Protein AF-A0A933UJY7-F1 (afdb_monomer_lite)

pLDDT: mean 81.78, std 11.1, range [39.69, 96.69]

Radius of gyration: 14.82 Å; chains: 1; bounding box: 37×30×35 Å

Secondary structure (DSSP, 8-state):
--EEE-----HHHHHHHHHHHHHH-S-TTSEEEEEEE--SSSS-EEEEEEHHHHHHHHHHHHHHHT--TT------S-TT-SS--

Foldseek 3Di:
DKDKAQDDQDPVNVVVLVVVCVVVDQDQPHFDDWAWDCDPPNGIIIITDGNVRVVVVPVVVCVVVVDDPPDDDDQDDDPNDPHDD

Structure (mmCIF, N/CA/C/O backbone):
data_AF-A0A933UJY7-F1
#
_entry.id   AF-A0A933UJY7-F1
#
loop_
_atom_site.group_PDB
_atom_site.id
_atom_site.type_symbol
_atom_site.label_atom_id
_atom_site.label_alt_id
_atom_site.label_comp_id
_atom_site.label_asym_id
_atom_site.label_entity_id
_atom_site.label_seq_id
_atom_site.pdbx_PDB_ins_code
_atom_site.Cartn_x
_atom_site.Cartn_y
_atom_site.Cartn_z
_atom_site.occupancy
_atom_site.B_iso_or_equiv
_atom_site.auth_seq_id
_atom_site.auth_comp_id
_atom_site.auth_asym_id
_atom_site.auth_atom_id
_atom_site.pdbx_PDB_model_num
ATOM 1 N N . MET A 1 1 ? 6.588 -9.676 4.305 1.00 70.12 1 MET A N 1
ATOM 2 C CA . MET A 1 1 ? 7.246 -8.386 4.626 1.00 70.12 1 MET A CA 1
ATOM 3 C C . MET A 1 1 ? 7.432 -7.588 3.340 1.00 70.12 1 MET A C 1
ATOM 5 O O . MET A 1 1 ? 7.576 -8.233 2.309 1.00 70.12 1 MET A O 1
ATOM 9 N N . PRO A 1 2 ? 7.395 -6.241 3.373 1.00 76.31 2 PRO 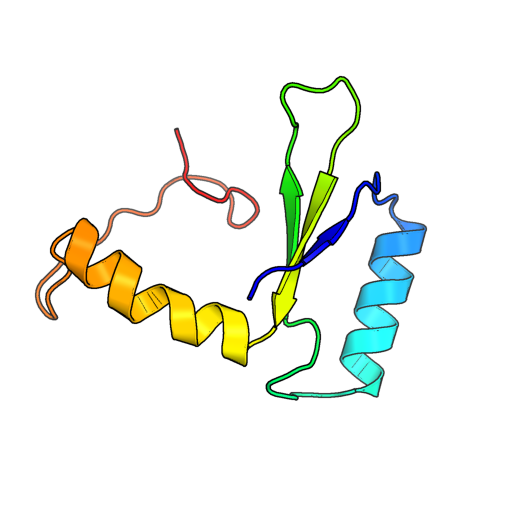A N 1
ATOM 10 C CA . PRO A 1 2 ? 7.763 -5.429 2.211 1.00 76.31 2 PRO A CA 1
ATOM 11 C C . PRO A 1 2 ? 9.239 -5.633 1.865 1.00 76.31 2 PRO A C 1
ATOM 13 O O . PRO A 1 2 ? 10.056 -5.804 2.771 1.00 76.31 2 PRO A O 1
ATOM 16 N N . VAL A 1 3 ? 9.578 -5.554 0.581 1.00 79.00 3 VAL A N 1
ATOM 17 C CA . VAL A 1 3 ? 10.971 -5.493 0.123 1.00 79.00 3 VAL A CA 1
ATOM 18 C C . VAL A 1 3 ? 11.260 -4.065 -0.322 1.00 79.00 3 VAL A C 1
ATOM 20 O O . VAL A 1 3 ? 10.515 -3.502 -1.121 1.00 79.00 3 VAL A O 1
ATOM 23 N N . VAL A 1 4 ? 12.328 -3.470 0.210 1.00 75.06 4 VAL A N 1
ATOM 24 C CA . VAL A 1 4 ? 12.814 -2.156 -0.228 1.00 75.06 4 VAL A CA 1
ATOM 25 C C . VAL A 1 4 ? 13.939 -2.379 -1.222 1.00 75.06 4 VAL A C 1
ATOM 27 O O . VAL A 1 4 ? 14.950 -2.998 -0.893 1.00 75.06 4 VAL A O 1
ATOM 30 N N . VAL A 1 5 ? 13.759 -1.863 -2.428 1.00 76.06 5 VAL A N 1
ATOM 31 C CA . VAL A 1 5 ? 14.746 -1.900 -3.498 1.00 76.06 5 VAL A CA 1
ATOM 32 C C . VAL A 1 5 ? 15.326 -0.497 -3.646 1.00 76.06 5 VAL A C 1
ATOM 34 O O . VAL A 1 5 ? 14.593 0.486 -3.764 1.00 76.06 5 VAL A O 1
ATOM 37 N N . ASP A 1 6 ? 16.655 -0.393 -3.618 1.00 69.06 6 ASP A N 1
ATOM 38 C CA . ASP A 1 6 ? 17.380 0.847 -3.927 1.00 69.06 6 ASP A CA 1
ATOM 39 C C . ASP A 1 6 ? 17.410 1.042 -5.450 1.00 69.06 6 ASP A C 1
ATOM 41 O O . ASP A 1 6 ? 18.438 0.869 -6.102 1.00 69.06 6 ASP A O 1
ATOM 45 N N . ALA A 1 7 ? 16.227 1.274 -6.015 1.00 67.56 7 ALA A N 1
ATOM 46 C CA . ALA A 1 7 ? 16.007 1.472 -7.434 1.00 67.56 7 ALA A CA 1
ATOM 47 C C . ALA A 1 7 ? 15.215 2.758 -7.649 1.00 67.56 7 ALA A C 1
ATOM 49 O O . ALA A 1 7 ? 14.126 2.932 -7.091 1.00 67.56 7 ALA A O 1
ATOM 50 N N . ASP A 1 8 ? 15.769 3.610 -8.505 1.00 74.12 8 ASP A N 1
ATOM 51 C CA . ASP A 1 8 ? 14.970 4.554 -9.263 1.00 74.12 8 ASP A CA 1
ATOM 52 C C . ASP A 1 8 ? 14.283 3.754 -10.376 1.00 74.12 8 ASP A C 1
ATOM 54 O O . ASP A 1 8 ? 14.947 3.019 -11.110 1.00 74.12 8 ASP A O 1
ATOM 58 N N . LEU A 1 9 ? 12.954 3.798 -10.421 1.00 77.44 9 LEU A N 1
ATOM 59 C CA . LEU A 1 9 ? 12.172 3.078 -11.419 1.00 77.44 9 LEU A CA 1
ATOM 60 C C . LEU A 1 9 ? 11.851 4.077 -12.518 1.00 77.44 9 LEU A C 1
ATOM 62 O O . LEU A 1 9 ? 11.084 5.010 -12.293 1.00 77.44 9 LEU A O 1
ATOM 66 N N . ASP A 1 10 ? 12.464 3.879 -13.677 1.00 82.81 10 ASP A N 1
ATOM 67 C CA . ASP A 1 10 ? 12.065 4.561 -14.898 1.00 82.81 10 ASP A CA 1
ATOM 68 C C . ASP A 1 10 ? 10.839 3.878 -15.529 1.00 82.81 10 ASP A C 1
ATOM 70 O O . ASP A 1 10 ? 10.405 2.802 -15.102 1.00 82.81 10 ASP A O 1
ATOM 74 N N . ASP A 1 11 ? 10.275 4.507 -16.560 1.00 83.44 11 ASP A N 1
ATOM 75 C CA . ASP A 1 11 ? 9.077 4.009 -17.245 1.00 83.44 11 ASP A CA 1
ATOM 76 C C . ASP A 1 11 ? 9.276 2.584 -17.795 1.00 83.44 11 ASP A C 1
ATOM 78 O O . ASP A 1 11 ? 8.388 1.740 -17.693 1.00 83.44 11 ASP A O 1
ATOM 82 N N . ALA A 1 12 ? 10.473 2.271 -18.301 1.00 86.94 12 ALA A N 1
ATOM 83 C CA . ALA A 1 12 ? 10.784 0.949 -18.839 1.00 86.94 12 ALA A CA 1
ATOM 84 C C . ALA A 1 12 ? 10.799 -0.136 -17.747 1.00 86.94 12 ALA A C 1
ATOM 86 O O . ALA A 1 12 ? 10.318 -1.254 -17.964 1.00 86.94 12 ALA A O 1
ATOM 87 N N . ALA A 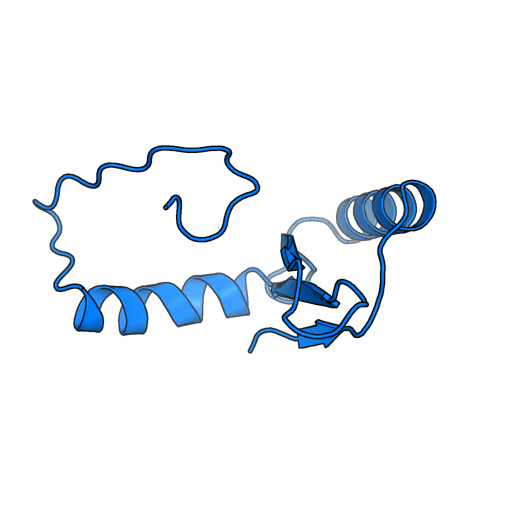1 13 ? 11.332 0.177 -16.564 1.00 82.69 13 ALA A N 1
ATOM 88 C CA . ALA A 1 13 ? 11.299 -0.716 -15.413 1.00 82.69 13 ALA A CA 1
ATOM 89 C C . ALA A 1 13 ? 9.866 -0.929 -14.903 1.00 82.69 13 ALA A C 1
ATOM 91 O O . ALA A 1 13 ? 9.516 -2.050 -14.519 1.00 82.69 13 ALA A O 1
ATOM 92 N N . VAL A 1 14 ? 9.032 0.116 -14.930 1.00 82.25 14 VAL A N 1
ATOM 93 C CA . VAL A 1 14 ? 7.604 0.018 -14.592 1.00 82.25 14 VAL A CA 1
ATOM 94 C C . VAL A 1 14 ? 6.882 -0.908 -15.573 1.00 82.25 14 VAL A C 1
ATOM 96 O O . VAL A 1 14 ? 6.237 -1.860 -15.130 1.00 82.25 14 VAL A O 1
ATOM 99 N N . ASP A 1 15 ? 7.056 -0.714 -16.880 1.00 86.75 15 ASP A N 1
ATOM 100 C CA . ASP A 1 15 ? 6.443 -1.556 -17.916 1.00 86.75 15 ASP A CA 1
ATOM 101 C C . ASP A 1 15 ? 6.848 -3.031 -17.776 1.00 86.75 15 ASP A C 1
ATOM 103 O O . ASP A 1 15 ? 6.017 -3.940 -17.871 1.00 86.75 15 ASP A O 1
ATOM 107 N N . ALA A 1 16 ? 8.127 -3.293 -17.490 1.00 85.44 16 ALA A N 1
ATOM 108 C CA . ALA A 1 16 ? 8.623 -4.648 -17.267 1.00 85.44 16 ALA A CA 1
ATOM 109 C C . ALA A 1 16 ? 7.976 -5.312 -16.041 1.00 85.44 16 ALA A C 1
ATOM 111 O O . ALA A 1 16 ? 7.693 -6.517 -16.064 1.00 85.44 16 ALA A O 1
ATOM 112 N N . LEU A 1 17 ? 7.733 -4.538 -14.981 1.00 80.88 17 LEU A N 1
ATOM 113 C CA . LEU A 1 17 ? 7.107 -5.016 -13.754 1.00 80.88 17 LEU A CA 1
ATOM 114 C C . LEU A 1 17 ? 5.613 -5.300 -13.953 1.00 80.88 17 LEU A C 1
ATOM 116 O O . LEU A 1 17 ? 5.140 -6.345 -13.505 1.00 80.88 17 LEU A O 1
ATOM 120 N N . VAL A 1 18 ? 4.904 -4.440 -14.690 1.00 83.75 18 VAL A N 1
ATOM 121 C CA . VAL A 1 18 ? 3.506 -4.669 -15.099 1.00 83.75 18 VAL A CA 1
ATOM 122 C C . VAL A 1 18 ? 3.403 -5.946 -15.931 1.00 83.75 18 VAL A C 1
ATOM 124 O O . VAL A 1 18 ? 2.654 -6.854 -15.580 1.00 83.75 18 VAL A O 1
ATOM 127 N N . ALA A 1 19 ? 4.244 -6.096 -16.957 1.00 87.69 19 ALA A N 1
ATOM 128 C CA . ALA A 1 19 ? 4.248 -7.296 -17.789 1.00 87.69 19 ALA A CA 1
ATOM 129 C C . ALA A 1 19 ? 4.593 -8.572 -16.996 1.00 87.69 19 ALA A C 1
ATOM 131 O O . ALA A 1 19 ? 4.136 -9.665 -17.336 1.00 87.69 19 ALA A O 1
ATOM 132 N N . ALA A 1 20 ? 5.430 -8.472 -15.958 1.00 83.00 20 ALA A N 1
ATOM 133 C CA . ALA A 1 20 ? 5.726 -9.595 -15.072 1.00 83.00 20 ALA A CA 1
ATOM 134 C C . ALA A 1 20 ? 4.530 -9.964 -14.182 1.00 83.00 20 ALA A C 1
ATOM 136 O O . ALA A 1 20 ? 4.254 -11.155 -14.033 1.00 83.00 20 ALA A O 1
ATOM 137 N N . ALA A 1 21 ? 3.821 -8.972 -13.638 1.00 81.94 21 ALA A N 1
ATOM 138 C CA . ALA A 1 21 ? 2.607 -9.182 -12.855 1.00 81.94 21 ALA A CA 1
ATOM 139 C C . ALA A 1 21 ? 1.498 -9.830 -13.703 1.00 81.94 21 ALA A C 1
ATOM 141 O O . ALA A 1 21 ? 0.927 -10.836 -13.285 1.00 81.94 21 ALA A O 1
ATOM 142 N N . ASP A 1 22 ? 1.280 -9.346 -14.930 1.00 86.88 22 ASP A N 1
ATOM 143 C CA . ASP A 1 22 ? 0.288 -9.904 -15.859 1.00 86.88 22 ASP A CA 1
ATOM 144 C C . ASP A 1 22 ? 0.559 -11.377 -16.189 1.00 86.88 22 ASP A C 1
ATOM 146 O O . ASP A 1 22 ? -0.361 -12.193 -16.238 1.00 86.88 22 ASP A O 1
ATOM 150 N N . ARG A 1 23 ? 1.834 -11.750 -16.379 1.00 88.19 23 ARG A N 1
ATOM 151 C CA . ARG A 1 23 ? 2.225 -13.150 -16.620 1.00 88.19 23 ARG A CA 1
ATOM 152 C C . ARG A 1 23 ? 2.012 -14.047 -15.406 1.00 88.19 23 ARG A C 1
ATOM 154 O O . ARG A 1 23 ? 1.728 -15.230 -15.582 1.00 88.19 23 ARG A O 1
ATOM 161 N N . LEU A 1 24 ? 2.224 -13.519 -14.203 1.00 85.19 24 LEU A N 1
ATOM 162 C CA . LEU A 1 24 ? 2.068 -14.278 -12.964 1.00 85.19 24 LEU A CA 1
ATOM 163 C C . LEU A 1 24 ? 0.585 -14.488 -12.623 1.00 85.19 24 LEU A C 1
ATOM 165 O O . LEU A 1 24 ? 0.226 -15.520 -12.058 1.00 85.19 24 LEU A O 1
ATOM 169 N N . GLY A 1 25 ? -0.264 -13.520 -12.984 1.00 84.88 25 GLY A N 1
ATOM 170 C CA . GLY A 1 25 ? -1.652 -13.459 -12.546 1.00 84.88 25 GLY A CA 1
ATOM 171 C C . GLY A 1 25 ? -1.771 -13.201 -11.036 1.00 84.88 25 GLY A C 1
ATOM 172 O O . GLY A 1 25 ? -0.768 -12.968 -10.354 1.00 84.88 25 GLY A O 1
ATOM 173 N N . PRO A 1 26 ? -2.995 -13.232 -10.481 1.00 85.31 26 PRO A N 1
ATOM 174 C CA . PRO A 1 26 ? -3.213 -13.080 -9.046 1.00 85.31 26 PRO A CA 1
ATOM 175 C C . PRO A 1 26 ? -2.446 -14.149 -8.260 1.00 85.31 26 PRO A C 1
ATOM 177 O O . PRO A 1 26 ? -2.684 -15.347 -8.425 1.00 85.31 26 PRO A O 1
ATOM 180 N N . HIS A 1 27 ?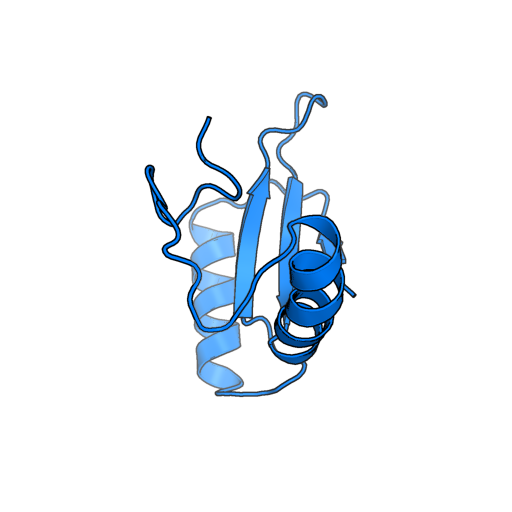 -1.513 -13.718 -7.413 1.00 85.38 27 HIS A N 1
ATOM 181 C CA . HIS A 1 27 ? -0.685 -14.614 -6.619 1.00 85.38 27 HIS A CA 1
ATOM 182 C C . HIS A 1 27 ? -0.354 -13.967 -5.264 1.00 85.38 27 HIS A C 1
ATOM 184 O O . HIS A 1 27 ? 0.203 -12.865 -5.254 1.00 85.38 27 HIS A O 1
ATOM 190 N N . PRO A 1 28 ? -0.564 -14.656 -4.123 1.00 88.00 28 PRO A N 1
ATOM 191 C CA .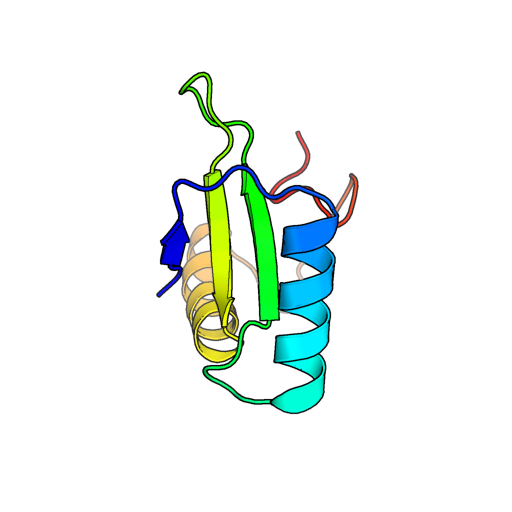 PRO A 1 28 ? -0.348 -14.080 -2.790 1.00 88.00 28 PRO A CA 1
ATOM 192 C C . PRO A 1 28 ? 1.071 -13.539 -2.553 1.00 88.00 28 PRO A C 1
ATOM 194 O O . PRO A 1 28 ? 1.288 -12.587 -1.801 1.00 88.00 28 PRO A O 1
ATOM 197 N N . ASP A 1 29 ? 2.054 -14.163 -3.202 1.00 87.31 29 ASP A N 1
ATOM 198 C CA . ASP A 1 29 ? 3.472 -13.786 -3.139 1.00 87.31 29 ASP A CA 1
ATOM 199 C C . ASP A 1 29 ? 3.959 -13.036 -4.392 1.00 87.31 29 ASP A C 1
ATOM 201 O O . ASP A 1 29 ? 5.145 -12.739 -4.517 1.00 87.31 29 ASP A O 1
ATOM 205 N N . GLY A 1 30 ? 3.050 -12.730 -5.321 1.00 84.31 30 GLY A N 1
ATOM 206 C CA . GLY A 1 30 ? 3.325 -11.900 -6.489 1.00 84.31 30 GLY A CA 1
ATOM 207 C C . GLY A 1 30 ? 3.381 -10.412 -6.135 1.00 84.31 30 GLY A C 1
ATOM 208 O O . GLY A 1 30 ? 2.803 -10.005 -5.125 1.00 84.31 30 GLY A O 1
ATOM 209 N N . PRO A 1 31 ? 4.076 -9.580 -6.932 1.00 83.06 31 PRO A N 1
ATOM 210 C CA . PRO A 1 31 ? 4.061 -8.134 -6.744 1.00 83.06 31 PRO A CA 1
ATOM 211 C C . PRO A 1 31 ? 2.638 -7.591 -6.948 1.00 83.06 31 PRO A C 1
ATOM 213 O O . PRO A 1 31 ? 2.025 -7.814 -7.985 1.00 83.06 31 PRO A O 1
ATOM 216 N N . LEU A 1 32 ? 2.132 -6.874 -5.946 1.00 84.31 32 LEU A N 1
ATOM 217 C CA . LEU A 1 32 ? 0.812 -6.239 -5.928 1.00 84.31 32 LEU A CA 1
ATOM 218 C C . LEU A 1 32 ? 0.921 -4.715 -6.041 1.00 84.31 32 LEU A C 1
ATOM 220 O O . LEU A 1 32 ? 0.154 -4.082 -6.756 1.00 84.31 32 LEU A O 1
ATOM 224 N N . LEU A 1 33 ? 1.854 -4.118 -5.298 1.00 82.69 33 LEU A N 1
ATOM 225 C CA . LEU A 1 33 ? 2.003 -2.669 -5.210 1.00 82.69 33 LEU A CA 1
ATOM 226 C C . LEU A 1 33 ? 3.484 -2.300 -5.201 1.00 82.69 33 LEU A C 1
ATOM 228 O O . LEU A 1 33 ? 4.262 -2.851 -4.417 1.00 82.69 33 LEU A O 1
ATOM 232 N N . VAL A 1 34 ? 3.852 -1.335 -6.041 1.00 85.81 34 VAL A N 1
ATOM 233 C CA . VAL A 1 34 ? 5.177 -0.716 -6.049 1.00 85.81 34 VAL A CA 1
ATOM 234 C C . VAL A 1 34 ? 5.026 0.775 -5.810 1.00 85.81 34 VAL A C 1
ATOM 236 O O . VAL A 1 34 ? 4.319 1.459 -6.542 1.00 85.81 34 VAL A O 1
ATOM 239 N N . VAL A 1 35 ? 5.684 1.271 -4.766 1.00 82.88 35 VAL A N 1
ATOM 240 C CA . VAL A 1 35 ? 5.655 2.689 -4.398 1.00 82.88 35 VAL A CA 1
ATOM 241 C C . VAL A 1 35 ? 7.060 3.254 -4.481 1.00 82.88 35 VAL A C 1
ATOM 243 O O . VAL A 1 35 ? 7.956 2.778 -3.782 1.00 82.88 35 VAL A O 1
ATOM 246 N N . GLN A 1 36 ? 7.242 4.308 -5.273 1.00 81.50 36 GLN A N 1
ATOM 247 C CA . GLN A 1 36 ? 8.446 5.123 -5.192 1.00 81.50 36 GLN A CA 1
ATOM 248 C C . GLN A 1 36 ? 8.358 6.075 -4.005 1.00 81.50 36 GLN A C 1
ATOM 250 O O . GLN A 1 36 ? 7.409 6.838 -3.838 1.00 81.50 36 GLN A O 1
ATOM 255 N N . THR A 1 37 ? 9.380 6.028 -3.167 1.00 78.44 37 THR A N 1
ATOM 256 C CA . THR A 1 37 ? 9.545 6.933 -2.037 1.00 78.44 37 THR A CA 1
ATOM 257 C C . THR A 1 37 ? 10.612 7.952 -2.397 1.00 78.44 37 THR A C 1
ATOM 259 O O . THR A 1 37 ? 11.672 7.584 -2.903 1.00 78.44 37 THR A O 1
ATOM 262 N N . SER A 1 38 ? 10.346 9.234 -2.127 1.00 69.81 38 SER A N 1
ATOM 263 C CA . SER A 1 38 ? 11.296 10.310 -2.436 1.00 69.81 38 SER A CA 1
ATOM 264 C C . SER A 1 38 ? 12.629 10.143 -1.700 1.00 69.81 38 SER A C 1
ATOM 266 O O . SER A 1 38 ? 13.642 10.631 -2.182 1.00 69.81 38 SER A O 1
ATOM 268 N N . GLY A 1 39 ? 12.626 9.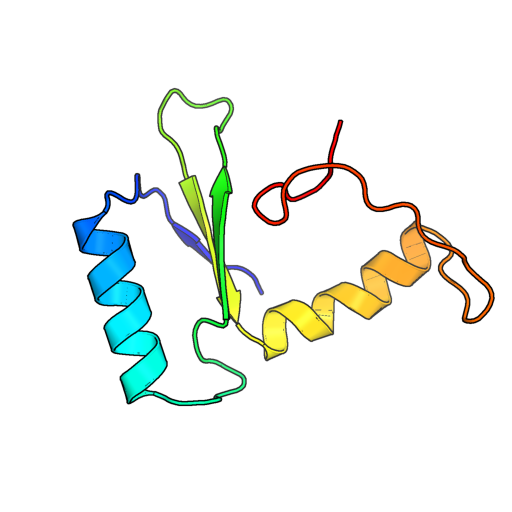441 -0.556 1.00 61.59 39 GLY A N 1
ATOM 269 C CA . GLY A 1 39 ? 13.794 9.243 0.299 1.00 61.59 39 GLY A CA 1
ATOM 270 C C . GLY A 1 39 ? 14.329 10.557 0.884 1.00 61.59 39 GLY A C 1
ATOM 271 O O . GLY A 1 39 ? 14.170 11.635 0.325 1.00 61.59 39 GLY A O 1
ATOM 272 N N . SER A 1 40 ? 14.973 10.503 2.047 1.00 59.78 40 SER A N 1
ATOM 273 C CA . SER A 1 40 ? 15.869 11.587 2.488 1.00 59.78 40 SER A CA 1
ATOM 274 C C . SER A 1 40 ? 17.263 11.462 1.858 1.00 59.78 40 SER A C 1
ATOM 276 O O . SER A 1 40 ? 18.061 12.394 1.905 1.00 59.78 40 SER A O 1
ATOM 278 N N . SER A 1 41 ? 17.563 10.306 1.258 1.00 60.47 41 SER A N 1
ATOM 279 C CA . SER A 1 41 ? 18.705 10.095 0.377 1.00 60.47 41 SER A CA 1
ATOM 280 C C . SER A 1 41 ? 18.370 10.641 -1.006 1.00 60.47 41 SER A C 1
ATOM 282 O O . SER A 1 41 ? 17.289 10.360 -1.500 1.00 60.47 41 SER A O 1
ATOM 284 N N . ALA A 1 42 ? 19.295 11.340 -1.666 1.00 65.50 42 ALA A N 1
ATOM 285 C CA . ALA A 1 42 ? 19.138 11.918 -3.011 1.00 65.50 42 ALA A CA 1
ATOM 286 C C . ALA A 1 42 ? 18.851 10.910 -4.158 1.00 65.50 42 ALA A C 1
ATOM 288 O O . ALA A 1 42 ? 19.022 11.239 -5.327 1.00 65.50 42 ALA A O 1
ATOM 289 N N . ARG A 1 43 ? 18.462 9.673 -3.832 1.00 70.69 43 ARG A N 1
ATOM 290 C CA . ARG A 1 43 ? 18.022 8.624 -4.747 1.00 70.69 43 ARG A CA 1
ATOM 291 C C . ARG A 1 43 ? 16.683 8.061 -4.259 1.00 70.69 43 ARG A C 1
ATOM 293 O O . ARG A 1 43 ? 16.632 7.609 -3.104 1.00 70.69 43 ARG A O 1
ATOM 300 N N . PRO A 1 44 ? 15.637 8.081 -5.103 1.00 74.75 44 PRO A N 1
ATOM 301 C CA . PRO A 1 44 ? 14.373 7.422 -4.817 1.00 74.75 44 PRO A CA 1
ATOM 302 C C . PRO A 1 44 ? 14.566 5.927 -4.563 1.00 74.75 44 PRO A C 1
ATOM 304 O O . PRO A 1 44 ? 15.450 5.292 -5.136 1.00 74.75 44 PRO A O 1
ATOM 307 N N . ARG A 1 45 ? 13.729 5.362 -3.690 1.00 80.31 45 ARG A N 1
ATOM 308 C CA . ARG A 1 45 ? 13.691 3.917 -3.419 1.00 80.31 45 ARG A CA 1
ATOM 309 C C . ARG A 1 45 ? 12.311 3.379 -3.733 1.00 80.31 45 ARG A C 1
ATOM 311 O O . ARG A 1 45 ? 11.319 4.020 -3.379 1.00 80.31 45 ARG A O 1
ATOM 318 N N . ALA A 1 46 ? 12.250 2.182 -4.295 1.00 83.50 46 ALA A N 1
ATOM 319 C CA . ALA A 1 46 ? 11.004 1.476 -4.535 1.00 83.50 46 ALA A CA 1
ATOM 320 C C . ALA A 1 46 ? 10.686 0.520 -3.380 1.00 83.50 46 ALA A C 1
ATOM 322 O O . ALA A 1 46 ? 11.528 -0.264 -2.944 1.00 83.50 46 ALA A O 1
ATOM 323 N N . VAL A 1 47 ? 9.450 0.554 -2.892 1.00 85.81 47 VAL A N 1
ATOM 324 C CA . VAL A 1 47 ? 8.918 -0.441 -1.959 1.00 85.81 47 VAL A CA 1
ATOM 325 C C . VAL A 1 47 ? 8.003 -1.371 -2.735 1.00 85.81 47 VAL A C 1
ATOM 327 O O . VAL A 1 47 ? 6.981 -0.926 -3.251 1.00 85.81 47 VAL A O 1
ATOM 330 N N . VAL A 1 48 ? 8.352 -2.655 -2.787 1.00 86.75 48 VAL A N 1
ATOM 331 C CA . VAL A 1 48 ? 7.546 -3.702 -3.420 1.00 86.75 48 VAL A CA 1
ATOM 332 C C . VAL A 1 48 ? 6.772 -4.462 -2.347 1.00 86.75 48 VAL A C 1
ATOM 334 O O . VAL A 1 48 ? 7.328 -4.921 -1.340 1.00 86.75 48 VAL A O 1
ATOM 337 N N . ARG A 1 49 ? 5.466 -4.593 -2.561 1.00 88.62 49 ARG A N 1
ATOM 338 C CA . ARG A 1 49 ? 4.524 -5.305 -1.698 1.00 88.62 49 ARG A CA 1
ATOM 339 C C . ARG A 1 49 ? 3.890 -6.440 -2.475 1.00 88.62 49 ARG A C 1
ATOM 341 O O . ARG A 1 49 ? 3.444 -6.231 -3.596 1.00 88.62 49 ARG A O 1
ATOM 348 N N . THR A 1 50 ? 3.798 -7.601 -1.844 1.00 89.50 50 THR A N 1
ATOM 349 C CA . THR A 1 50 ? 2.904 -8.679 -2.277 1.00 89.50 50 THR A CA 1
ATOM 350 C C . THR A 1 50 ? 1.539 -8.545 -1.613 1.00 89.50 50 THR A C 1
ATOM 352 O O . THR A 1 50 ? 1.436 -7.861 -0.587 1.00 89.50 50 THR A O 1
ATOM 355 N N . GLU A 1 51 ? 0.527 -9.237 -2.133 1.00 88.94 51 GLU A N 1
ATOM 356 C CA . GLU A 1 51 ? -0.807 -9.338 -1.519 1.00 88.94 51 GLU A CA 1
ATOM 357 C C . GLU A 1 51 ? -0.723 -9.833 -0.071 1.00 88.94 51 GLU A C 1
ATOM 359 O O . GLU A 1 51 ? -1.123 -9.124 0.851 1.00 88.94 51 GLU A O 1
ATOM 364 N N . ARG A 1 52 ? -0.030 -10.954 0.170 1.00 91.38 52 ARG A N 1
ATOM 365 C CA . ARG A 1 52 ? 0.190 -11.485 1.525 1.00 91.38 52 ARG A CA 1
ATOM 366 C C . ARG A 1 52 ? 0.849 -10.457 2.444 1.00 91.38 52 ARG A C 1
ATOM 368 O O . ARG A 1 52 ? 0.520 -10.358 3.624 1.00 91.38 52 ARG A O 1
ATOM 375 N N . SER A 1 53 ? 1.829 -9.708 1.933 1.00 91.00 53 SER A N 1
ATOM 376 C CA . SER A 1 53 ? 2.523 -8.693 2.730 1.00 91.00 53 SER A CA 1
ATOM 377 C C . SER A 1 53 ? 1.636 -7.490 3.047 1.00 91.00 53 SER A C 1
ATOM 379 O O . SER A 1 53 ? 1.801 -6.892 4.114 1.00 91.00 53 SER A O 1
ATOM 381 N N . TRP A 1 54 ? 0.738 -7.141 2.122 1.00 90.31 54 TRP A N 1
ATOM 382 C CA . TRP A 1 54 ? -0.226 -6.062 2.249 1.00 90.31 54 TRP A CA 1
ATOM 383 C C . TRP A 1 54 ? -1.253 -6.395 3.321 1.00 90.31 54 TRP A C 1
ATOM 385 O O . TRP A 1 54 ? -1.314 -5.687 4.329 1.00 90.31 54 TRP A O 1
ATOM 395 N N . ASP A 1 55 ? -1.925 -7.533 3.186 1.00 91.38 55 ASP A N 1
ATOM 396 C CA . ASP A 1 55 ? -2.950 -7.988 4.124 1.00 91.38 55 ASP A CA 1
ATOM 397 C C . ASP A 1 55 ? -2.405 -8.134 5.542 1.00 91.38 55 ASP A C 1
ATOM 399 O O . ASP A 1 55 ? -2.992 -7.633 6.502 1.00 91.38 55 ASP A O 1
ATOM 403 N N . ALA A 1 56 ? -1.210 -8.716 5.680 1.00 92.25 56 ALA A N 1
ATOM 404 C CA . ALA A 1 56 ? -0.556 -8.876 6.976 1.00 92.25 56 ALA A CA 1
ATOM 405 C C . ALA A 1 56 ? -0.258 -7.544 7.694 1.00 92.25 56 ALA A C 1
ATOM 407 O O . ALA A 1 56 ? -0.012 -7.547 8.898 1.00 92.25 56 ALA A O 1
ATOM 408 N N . SER A 1 57 ? -0.245 -6.407 6.988 1.00 90.56 57 SER A N 1
ATOM 409 C CA . SER A 1 57 ? -0.026 -5.093 7.613 1.00 90.56 57 SER A CA 1
ATOM 410 C C . SER A 1 57 ? -1.296 -4.397 8.086 1.00 90.56 57 SER A C 1
ATOM 412 O O . SER A 1 57 ? -1.199 -3.507 8.931 1.00 90.56 57 SER A O 1
ATOM 414 N N . LEU A 1 58 ? -2.466 -4.796 7.579 1.00 89.81 58 LEU A N 1
ATOM 415 C CA . LEU A 1 58 ? -3.722 -4.097 7.849 1.00 89.81 58 LEU A CA 1
ATOM 416 C C . LEU A 1 58 ? -4.164 -4.263 9.305 1.00 89.81 58 LEU A C 1
ATOM 418 O O . LEU A 1 58 ? -4.552 -3.287 9.939 1.00 89.81 58 LEU A O 1
ATOM 422 N N . GLU A 1 59 ? -4.057 -5.472 9.863 1.00 91.81 59 GLU A N 1
ATOM 423 C CA . GLU A 1 59 ? -4.464 -5.743 11.248 1.00 91.81 59 GLU A CA 1
ATOM 424 C C . GLU A 1 59 ? -3.586 -5.008 12.285 1.00 91.81 59 GLU A C 1
ATOM 426 O O . GLU A 1 59 ? -4.143 -4.296 13.130 1.00 91.81 59 GLU A O 1
ATOM 431 N N . PRO A 1 60 ? -2.241 -5.052 12.209 1.00 93.25 60 PRO A N 1
ATOM 432 C CA . PRO A 1 60 ? -1.397 -4.259 13.098 1.00 93.25 60 PRO A CA 1
ATOM 433 C C . PRO A 1 60 ? -1.624 -2.754 12.944 1.00 93.25 60 PRO A C 1
ATOM 435 O O . PRO A 1 60 ? -1.706 -2.047 13.948 1.00 93.25 60 PRO A O 1
ATOM 438 N N . PHE A 1 61 ? -1.764 -2.262 11.708 1.00 91.00 61 PHE A N 1
ATOM 439 C CA . PHE A 1 61 ? -2.068 -0.855 11.449 1.00 91.00 61 PHE A CA 1
ATOM 440 C C . PHE A 1 61 ? -3.387 -0.449 12.109 1.00 91.00 61 PHE A C 1
ATOM 442 O O . PHE A 1 61 ? -3.418 0.522 12.863 1.00 91.00 61 PHE A O 1
ATOM 449 N N . GLY A 1 62 ? -4.447 -1.235 11.904 1.00 93.06 62 GLY A N 1
ATOM 450 C CA . GLY A 1 62 ? -5.766 -0.971 12.468 1.00 93.06 62 GLY A CA 1
ATOM 451 C C . GLY A 1 62 ? -5.765 -0.882 13.989 1.00 93.06 62 GLY A C 1
ATOM 452 O O . GLY A 1 62 ? -6.410 0.006 14.539 1.00 93.06 62 GLY A O 1
ATOM 453 N N . ARG A 1 63 ? -4.968 -1.708 14.675 1.00 94.62 63 ARG A N 1
ATOM 454 C CA . ARG A 1 63 ? -4.783 -1.591 16.131 1.00 94.62 63 ARG A CA 1
ATOM 455 C C . ARG A 1 63 ? -4.126 -0.277 16.543 1.00 94.62 63 ARG A C 1
ATOM 457 O O . ARG A 1 63 ? -4.544 0.314 17.531 1.00 94.62 63 ARG A O 1
ATOM 464 N N . VAL A 1 64 ? -3.105 0.169 15.809 1.00 94.44 64 VAL A N 1
ATOM 465 C CA . VAL A 1 64 ? -2.362 1.401 16.129 1.00 94.44 64 VAL A CA 1
ATOM 466 C C . VAL A 1 64 ? -3.238 2.637 15.958 1.00 94.44 64 VAL A C 1
ATOM 468 O O . VAL A 1 64 ? -3.195 3.532 16.798 1.00 94.44 64 VAL A O 1
ATOM 471 N N . VAL A 1 65 ? -4.036 2.689 14.891 1.00 91.56 65 VAL A N 1
ATOM 472 C CA . VAL A 1 65 ? -4.890 3.851 14.599 1.00 91.56 65 VAL A CA 1
ATOM 473 C C . VAL A 1 65 ? -6.297 3.749 15.200 1.00 91.56 65 VAL A C 1
ATOM 475 O O . VAL A 1 65 ? -7.080 4.683 15.065 1.00 91.56 65 VAL A O 1
ATOM 478 N N . GLY A 1 66 ? -6.626 2.637 15.865 1.00 94.69 66 GLY A N 1
ATOM 479 C CA . GLY A 1 66 ? -7.941 2.410 16.466 1.00 94.69 66 GLY A CA 1
ATOM 480 C C . GLY A 1 66 ? -9.065 2.236 15.440 1.00 94.69 66 GLY A C 1
ATOM 481 O O . GLY A 1 66 ? -10.177 2.696 15.681 1.00 94.69 66 GLY A O 1
ATOM 482 N N . LEU A 1 67 ? -8.786 1.607 14.292 1.00 93.62 67 LEU A N 1
ATOM 483 C CA . LEU A 1 67 ? -9.809 1.329 13.281 1.00 93.62 67 LEU A CA 1
ATOM 484 C C . LEU A 1 67 ? -10.879 0.390 13.846 1.00 93.62 67 LEU A C 1
ATOM 486 O O . LEU A 1 67 ? -10.573 -0.692 14.353 1.00 93.62 67 LEU A O 1
ATOM 490 N N . THR A 1 68 ? -12.137 0.794 13.697 1.00 93.94 68 THR A N 1
ATOM 491 C CA . THR A 1 68 ? -13.319 -0.019 13.998 1.00 93.94 68 THR A CA 1
ATOM 492 C C . THR A 1 68 ? -14.188 -0.151 12.745 1.00 93.94 68 THR A C 1
ATOM 494 O O . THR A 1 68 ? -14.010 0.620 11.797 1.00 93.94 68 THR A O 1
ATOM 497 N N . PRO A 1 69 ? -15.138 -1.102 12.704 1.00 93.88 69 PRO A N 1
ATOM 498 C CA . PRO A 1 69 ? -16.086 -1.214 11.594 1.00 93.88 69 PRO A CA 1
ATOM 499 C C . PRO A 1 69 ? -16.933 0.048 11.355 1.00 93.88 69 PRO A C 1
ATOM 501 O O . PRO A 1 69 ? -17.417 0.260 10.247 1.00 93.88 69 PRO A O 1
ATOM 504 N N . GLU A 1 70 ? -17.106 0.891 12.373 1.00 96.69 70 GLU A N 1
ATOM 505 C CA . GLU A 1 70 ? -17.860 2.149 12.319 1.00 96.69 70 GLU A CA 1
ATOM 506 C C . GLU A 1 70 ? -16.993 3.350 11.909 1.00 96.69 70 GLU A C 1
ATOM 508 O O . GLU A 1 70 ? -17.504 4.462 11.757 1.00 96.69 70 GLU A O 1
ATOM 513 N N . ALA A 1 71 ? -15.681 3.155 11.750 1.00 93.50 71 ALA A N 1
ATOM 514 C CA . ALA A 1 71 ? -14.769 4.228 11.397 1.00 93.50 71 ALA A CA 1
ATOM 515 C C . ALA A 1 71 ? -15.053 4.753 9.983 1.00 93.50 71 ALA A C 1
ATOM 517 O O . ALA A 1 71 ? -15.143 4.000 9.014 1.00 93.50 71 ALA A O 1
ATOM 518 N N . VAL A 1 72 ? -15.116 6.077 9.854 1.00 93.12 72 VAL A N 1
ATOM 519 C CA . VAL A 1 72 ? -15.140 6.763 8.559 1.00 93.12 72 VAL A CA 1
ATOM 520 C C . VAL A 1 72 ? -13.744 7.314 8.302 1.00 93.12 72 VAL A C 1
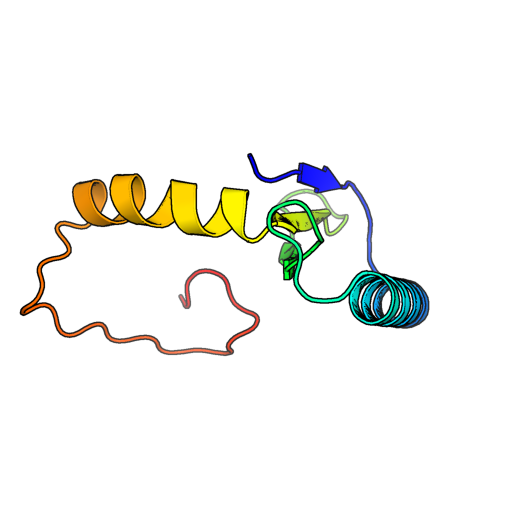ATOM 522 O O . VAL A 1 72 ? -13.265 8.174 9.040 1.00 93.12 72 VAL A O 1
ATOM 525 N N . VAL A 1 73 ? -13.079 6.801 7.267 1.00 87.31 73 VAL A N 1
ATOM 526 C CA . VAL A 1 73 ? -11.708 7.193 6.918 1.00 87.31 73 VAL A CA 1
ATOM 527 C C . VAL A 1 73 ? -11.739 8.253 5.824 1.00 87.31 73 VAL A C 1
ATOM 529 O O . VAL A 1 73 ? -12.275 8.033 4.740 1.00 87.31 73 VAL A O 1
ATOM 532 N N . TRP A 1 74 ? -11.123 9.399 6.099 1.00 87.75 74 TRP A N 1
ATOM 533 C CA . TRP A 1 74 ? -10.830 10.409 5.089 1.00 87.75 74 TRP A CA 1
ATOM 534 C C . TRP A 1 74 ? -9.494 10.071 4.417 1.00 87.75 74 TRP A C 1
ATOM 536 O O . TRP A 1 74 ? -8.464 10.021 5.086 1.00 87.75 74 TRP A O 1
ATOM 546 N N . ALA A 1 75 ? -9.507 9.835 3.105 1.00 83.69 75 ALA A N 1
ATOM 547 C CA . ALA A 1 75 ? -8.322 9.493 2.316 1.00 83.69 75 ALA A CA 1
ATOM 548 C C . ALA A 1 75 ? -8.090 10.548 1.219 1.00 83.69 75 ALA A C 1
ATOM 550 O O . ALA A 1 75 ? -8.451 10.328 0.061 1.00 83.69 75 ALA A O 1
ATOM 551 N N . PRO A 1 76 ? -7.553 11.730 1.569 1.00 81.31 76 PRO A N 1
ATOM 552 C CA . PRO A 1 76 ? -7.233 12.750 0.586 1.00 81.31 76 PRO A CA 1
ATOM 553 C C . PRO A 1 76 ? -5.950 12.367 -0.160 1.00 81.31 76 PRO A C 1
ATOM 555 O O . PRO A 1 76 ? -5.167 11.550 0.314 1.00 81.31 76 PRO A O 1
ATOM 558 N N . GLY A 1 77 ? -5.705 13.003 -1.305 1.00 75.19 77 GLY A N 1
ATOM 559 C CA . GLY A 1 77 ? -4.457 12.865 -2.057 1.00 75.19 77 GLY A CA 1
ATOM 560 C C . GLY A 1 77 ? -4.494 11.837 -3.189 1.00 75.19 77 GLY A C 1
ATOM 561 O O . GLY A 1 77 ? -5.502 11.185 -3.451 1.00 75.19 77 GLY A O 1
ATOM 562 N N . ALA A 1 78 ? -3.381 11.752 -3.917 1.00 79.38 78 ALA A N 1
ATOM 563 C CA . ALA A 1 78 ? -3.235 10.806 -5.015 1.00 79.38 78 ALA A CA 1
ATOM 564 C C . ALA A 1 78 ? -3.107 9.375 -4.476 1.00 79.38 78 ALA A C 1
ATOM 566 O O . ALA A 1 78 ? -2.425 9.153 -3.480 1.00 79.38 78 ALA A O 1
ATOM 567 N N . LEU A 1 79 ? -3.678 8.398 -5.186 1.00 76.00 79 LEU A N 1
ATOM 568 C CA . LEU A 1 79 ? -3.564 6.971 -4.843 1.00 76.00 79 LEU A CA 1
ATOM 569 C C . LEU A 1 79 ? -2.109 6.469 -4.815 1.00 76.00 79 LEU A C 1
ATOM 571 O O . LEU A 1 79 ? -1.814 5.457 -4.190 1.00 76.00 79 LEU A O 1
ATOM 575 N N . SER A 1 80 ? -1.197 7.182 -5.478 1.00 74.81 80 SER A N 1
ATOM 576 C CA . SER A 1 80 ? 0.242 6.917 -5.457 1.00 74.81 80 SER A CA 1
ATOM 577 C C . SER A 1 80 ? 0.948 7.395 -4.179 1.00 74.81 80 SER A C 1
ATOM 579 O O . SER A 1 80 ? 2.115 7.063 -3.973 1.00 74.81 80 SER A O 1
ATOM 581 N N . ALA A 1 81 ? 0.277 8.160 -3.310 1.00 68.06 81 ALA A N 1
ATOM 582 C CA . ALA A 1 81 ? 0.827 8.635 -2.045 1.00 68.06 81 ALA A CA 1
ATOM 583 C C . ALA A 1 81 ? 0.485 7.674 -0.896 1.00 68.06 81 ALA A C 1
ATOM 585 O O . ALA A 1 81 ? -0.657 7.257 -0.731 1.00 68.06 81 ALA A O 1
ATOM 586 N N . THR A 1 82 ? 1.472 7.343 -0.060 1.00 59.81 82 THR A N 1
ATOM 587 C CA . THR A 1 82 ? 1.312 6.341 1.010 1.00 59.81 82 THR A CA 1
ATOM 588 C C . THR A 1 82 ? 0.731 6.868 2.315 1.00 59.81 82 THR A C 1
ATOM 590 O O . THR A 1 82 ? 0.414 6.052 3.167 1.00 59.81 82 THR A O 1
ATOM 593 N N . LEU A 1 83 ? 0.581 8.187 2.463 1.00 57.09 83 LEU A N 1
ATOM 594 C CA . LEU A 1 83 ? -0.161 8.917 3.499 1.00 57.09 83 LEU A CA 1
ATOM 595 C C . LEU A 1 83 ? -0.170 10.376 3.023 1.00 57.09 83 LEU A C 1
ATOM 597 O O . LEU A 1 83 ? 0.889 11.006 2.959 1.00 57.09 83 LEU A O 1
ATOM 601 N N . ALA A 1 84 ? -1.318 10.896 2.590 1.00 43.03 84 ALA A N 1
ATOM 602 C CA . ALA A 1 84 ? -1.393 12.296 2.191 1.00 43.03 84 ALA A CA 1
ATOM 603 C C . ALA A 1 84 ? -1.069 13.197 3.387 1.00 43.03 84 ALA A C 1
ATOM 605 O O . ALA A 1 84 ? -1.535 12.953 4.499 1.00 43.03 84 ALA A O 1
ATOM 606 N N . ARG A 1 85 ? -0.208 14.187 3.143 1.00 39.69 85 ARG A N 1
ATOM 607 C CA . ARG A 1 85 ? 0.086 15.249 4.107 1.00 39.69 85 ARG A CA 1
ATOM 608 C C . ARG A 1 85 ? -1.134 16.129 4.333 1.00 39.69 85 ARG A C 1
ATOM 610 O O . ARG A 1 85 ? -1.885 16.331 3.352 1.00 39.69 85 ARG A O 1
#

Sequence (85 aa):
MPVVVDADLDDAAVDALVAAADRLGPHPDGPLLVVQTSGSSARPRAVVRTERSWDASLEPFGRVVGLTPEAVVWAPGALSATLAR